Protein AF-A0A502GMM3-F1 (afdb_monomer)

Structure (mmCIF, N/CA/C/O backbone):
data_AF-A0A502GMM3-F1
#
_entry.id   AF-A0A502GMM3-F1
#
loop_
_atom_site.group_PDB
_atom_site.id
_atom_site.type_symbol
_atom_site.label_atom_id
_atom_site.label_alt_id
_atom_site.label_comp_id
_atom_site.label_asym_id
_atom_site.label_entity_id
_atom_site.label_seq_id
_atom_site.pdbx_PDB_ins_code
_atom_site.Cartn_x
_atom_site.Cartn_y
_atom_site.Cartn_z
_atom_site.occupancy
_atom_site.B_iso_or_equiv
_atom_site.auth_seq_id
_atom_site.auth_comp_id
_atom_site.auth_asym_id
_atom_site.auth_atom_id
_atom_site.pdbx_PDB_model_num
ATOM 1 N N . MET A 1 1 ? 32.195 5.504 6.502 1.00 34.34 1 MET A N 1
ATOM 2 C CA . MET A 1 1 ? 31.899 6.932 6.734 1.00 34.34 1 MET A CA 1
ATOM 3 C C . MET A 1 1 ? 30.570 7.189 6.045 1.00 34.34 1 MET A C 1
ATOM 5 O O . MET A 1 1 ? 30.555 7.302 4.831 1.00 34.34 1 MET A O 1
ATOM 9 N N . PHE A 1 2 ? 29.457 7.094 6.777 1.00 38.28 2 PHE A N 1
ATOM 10 C CA . PHE A 1 2 ? 28.126 7.326 6.211 1.00 38.28 2 PHE A CA 1
ATOM 11 C C . PHE A 1 2 ? 27.930 8.838 6.141 1.00 38.28 2 PHE A C 1
ATOM 13 O O . PHE A 1 2 ? 27.964 9.507 7.172 1.00 38.28 2 PHE A O 1
ATOM 20 N N . ALA A 1 3 ? 27.850 9.381 4.930 1.00 41.38 3 ALA A N 1
ATOM 21 C CA . ALA A 1 3 ? 27.465 10.766 4.739 1.00 41.38 3 ALA A CA 1
ATOM 22 C C . ALA A 1 3 ? 25.999 10.885 5.168 1.00 41.38 3 ALA A C 1
ATOM 24 O O . ALA A 1 3 ? 25.109 10.348 4.518 1.00 41.38 3 ALA A O 1
ATOM 25 N N . GLU A 1 4 ? 25.757 11.523 6.310 1.00 50.59 4 GLU A N 1
ATOM 26 C CA . GLU A 1 4 ? 24.411 11.894 6.734 1.00 50.59 4 GLU A CA 1
ATOM 27 C C . GLU A 1 4 ? 23.994 13.099 5.883 1.00 50.59 4 GLU A C 1
ATOM 29 O O . GLU A 1 4 ? 24.184 14.258 6.259 1.00 50.59 4 GLU A O 1
ATOM 34 N N . GLU A 1 5 ? 23.512 12.824 4.670 1.00 48.25 5 GLU A N 1
ATOM 35 C CA . GLU A 1 5 ? 22.858 13.818 3.826 1.00 48.25 5 GLU A CA 1
ATOM 36 C C . GLU A 1 5 ? 21.578 14.266 4.534 1.00 48.25 5 GLU A C 1
ATOM 38 O O . GLU A 1 5 ? 20.511 13.671 4.386 1.00 48.25 5 GLU A O 1
ATOM 43 N N . ARG A 1 6 ? 21.695 15.321 5.350 1.00 49.03 6 ARG A N 1
ATOM 44 C CA . ARG A 1 6 ? 20.561 16.002 5.984 1.00 49.03 6 ARG A CA 1
ATOM 45 C C . ARG A 1 6 ? 19.719 16.686 4.918 1.00 49.03 6 ARG A C 1
ATOM 47 O O . ARG A 1 6 ? 19.799 17.891 4.690 1.00 49.03 6 ARG A O 1
ATOM 54 N N . THR A 1 7 ? 18.901 15.891 4.256 1.00 53.09 7 THR A N 1
ATOM 55 C CA . THR A 1 7 ? 17.760 16.364 3.499 1.00 53.09 7 THR A CA 1
ATOM 56 C C . THR A 1 7 ? 16.738 16.860 4.522 1.00 53.09 7 THR A C 1
ATOM 58 O O . THR A 1 7 ? 16.340 16.123 5.416 1.00 53.09 7 THR A O 1
ATOM 61 N N . ASN A 1 8 ? 16.312 18.125 4.439 1.00 59.25 8 ASN A N 1
ATOM 62 C CA . ASN A 1 8 ? 15.246 18.699 5.286 1.00 59.25 8 ASN A CA 1
ATOM 63 C C . ASN A 1 8 ? 13.856 18.084 4.983 1.00 59.25 8 ASN A C 1
ATOM 65 O O . ASN A 1 8 ? 12.826 18.729 5.177 1.00 59.25 8 ASN A O 1
ATOM 69 N N . TYR A 1 9 ? 13.824 16.857 4.466 1.00 61.72 9 TYR A N 1
ATOM 70 C CA . TYR A 1 9 ? 12.635 16.138 4.057 1.00 61.72 9 TYR A CA 1
ATOM 71 C C . TYR A 1 9 ? 12.381 14.999 5.049 1.00 61.72 9 TYR A C 1
ATOM 73 O O . TYR A 1 9 ? 13.308 14.274 5.402 1.00 61.72 9 TYR A O 1
ATOM 81 N N . PRO A 1 10 ? 11.134 14.825 5.516 1.00 68.44 10 PRO A N 1
ATOM 82 C CA . PRO A 1 10 ? 10.809 13.809 6.515 1.00 68.44 10 PRO A CA 1
ATOM 83 C C . PRO A 1 10 ? 10.955 12.371 6.002 1.00 68.44 10 PRO A C 1
ATOM 85 O O . PRO A 1 10 ? 11.053 11.436 6.798 1.00 68.44 10 PRO A O 1
ATOM 88 N N . ILE A 1 11 ? 10.946 12.206 4.679 1.00 76.19 11 ILE A N 1
ATOM 89 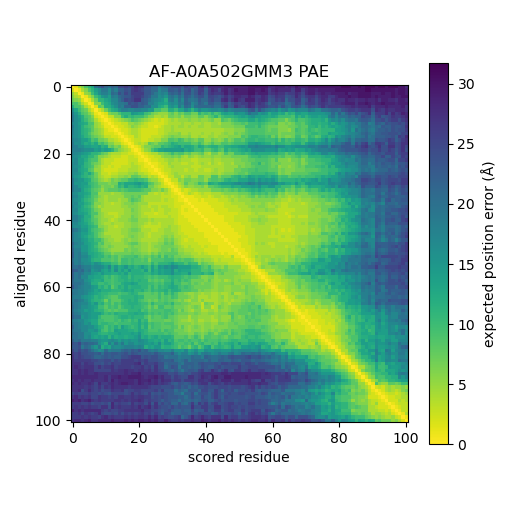C CA . ILE A 1 11 ? 11.085 10.944 3.966 1.00 76.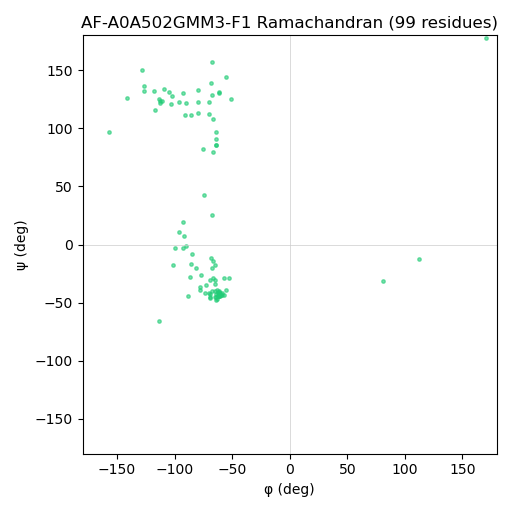19 11 ILE A CA 1
ATOM 90 C C . ILE A 1 11 ? 11.939 11.226 2.728 1.00 76.19 11 ILE A C 1
ATOM 92 O O . ILE A 1 11 ? 11.590 12.092 1.924 1.00 76.19 11 ILE A O 1
ATOM 96 N N . THR A 1 12 ? 13.016 10.470 2.566 1.00 79.88 12 THR A N 1
ATOM 97 C CA . THR A 1 12 ? 13.853 10.448 1.367 1.00 79.88 12 THR A CA 1
ATOM 98 C C . THR A 1 12 ? 13.801 9.045 0.784 1.00 79.88 12 THR A C 1
ATOM 100 O O . THR A 1 12 ? 13.942 8.057 1.502 1.00 79.88 12 THR A O 1
ATOM 103 N N . LEU A 1 13 ? 13.577 8.949 -0.523 1.00 76.75 13 LEU A N 1
ATOM 104 C CA . LEU A 1 13 ? 13.510 7.680 -1.231 1.00 76.75 13 LEU A CA 1
ATOM 105 C C . LEU A 1 13 ? 14.476 7.694 -2.409 1.00 76.75 13 LEU A C 1
ATOM 107 O O . LEU A 1 13 ? 14.446 8.625 -3.213 1.00 76.75 13 LEU A O 1
ATOM 111 N N . SER A 1 14 ? 15.261 6.628 -2.532 1.00 81.31 14 SER A N 1
ATOM 112 C CA . SER A 1 14 ? 16.186 6.422 -3.641 1.00 81.31 14 SER A CA 1
ATOM 113 C C . SER A 1 14 ? 15.945 5.063 -4.286 1.00 81.31 14 SER A C 1
ATOM 115 O O . SER A 1 14 ? 15.767 4.062 -3.591 1.00 81.31 14 SER A O 1
ATOM 117 N N . VAL A 1 15 ? 15.953 5.035 -5.617 1.00 83.56 15 VAL A N 1
ATOM 118 C CA . VAL A 1 15 ? 15.944 3.805 -6.414 1.00 83.56 15 VAL A CA 1
ATOM 119 C C . VAL A 1 15 ? 17.284 3.720 -7.121 1.00 83.56 15 VAL A C 1
ATOM 121 O O . VAL A 1 15 ? 17.648 4.638 -7.853 1.00 83.56 15 VAL A O 1
ATOM 124 N N . ASP A 1 16 ? 18.008 2.639 -6.874 1.00 85.50 16 ASP A N 1
ATOM 125 C CA . ASP A 1 16 ? 19.313 2.370 -7.466 1.00 85.50 16 ASP A CA 1
ATOM 126 C C . ASP A 1 16 ? 19.187 1.199 -8.445 1.00 85.50 16 ASP A C 1
ATOM 128 O O . ASP A 1 16 ? 18.698 0.131 -8.071 1.00 85.50 16 ASP A O 1
ATOM 132 N N . ASP A 1 17 ? 19.568 1.411 -9.705 1.00 84.75 17 ASP A N 1
ATOM 133 C CA . ASP A 1 17 ? 19.611 0.362 -10.726 1.00 84.75 17 ASP A CA 1
ATOM 134 C C . ASP A 1 17 ? 20.997 -0.286 -10.725 1.00 84.75 17 ASP A C 1
ATOM 136 O O . ASP A 1 17 ? 21.989 0.340 -11.099 1.00 84.75 17 ASP A O 1
ATOM 140 N N . GLN A 1 18 ? 21.063 -1.546 -10.299 1.00 82.81 18 GLN A N 1
ATOM 141 C CA . GLN A 1 18 ? 22.315 -2.307 -10.225 1.00 82.81 18 GLN A CA 1
ATOM 142 C C . GLN A 1 18 ? 22.534 -3.188 -11.465 1.00 82.81 18 GLN A C 1
ATOM 144 O O . GLN A 1 18 ? 23.417 -4.045 -11.472 1.00 82.81 18 GLN A O 1
ATOM 149 N N . GLY A 1 19 ? 21.730 -3.011 -12.519 1.00 79.25 19 GLY A N 1
ATOM 150 C CA . GLY A 1 19 ? 21.833 -3.740 -13.786 1.00 79.25 19 GLY A CA 1
ATOM 151 C C . GLY A 1 19 ? 21.190 -5.134 -13.783 1.00 79.25 19 GLY A C 1
ATOM 152 O O . GLY A 1 19 ? 20.653 -5.545 -14.808 1.00 79.25 19 GLY A O 1
ATOM 153 N N . GLU A 1 20 ? 21.180 -5.845 -12.650 1.00 81.44 20 GLU A N 1
ATOM 154 C CA . GLU A 1 20 ? 20.401 -7.090 -12.463 1.00 81.44 20 GLU A CA 1
ATOM 155 C C . GLU A 1 20 ? 19.083 -6.873 -11.698 1.00 81.44 20 GLU A C 1
ATOM 157 O O . GLU A 1 20 ? 18.290 -7.800 -11.526 1.00 81.44 20 GLU A O 1
ATOM 162 N N . GLY A 1 21 ? 18.821 -5.644 -11.251 1.00 80.00 21 GLY A N 1
ATOM 163 C CA . GLY A 1 21 ? 17.597 -5.287 -10.549 1.00 80.00 21 GLY A CA 1
ATOM 164 C C . GLY A 1 21 ? 17.638 -3.889 -9.944 1.00 80.00 21 GLY A C 1
ATOM 165 O O . GLY A 1 21 ? 18.651 -3.192 -9.992 1.00 80.00 21 GLY A O 1
ATOM 166 N N . PHE A 1 22 ? 16.518 -3.509 -9.331 1.00 81.44 22 PHE A N 1
ATOM 167 C CA . PHE A 1 22 ? 16.350 -2.227 -8.656 1.00 81.44 22 PHE A CA 1
ATOM 168 C C . PHE A 1 22 ? 16.392 -2.406 -7.141 1.00 81.44 22 PHE A C 1
ATOM 170 O O . PHE A 1 22 ? 15.666 -3.231 -6.583 1.00 81.44 22 PHE A O 1
ATOM 177 N N . THR A 1 23 ? 17.194 -1.591 -6.463 1.00 82.81 23 THR A N 1
ATOM 178 C CA . THR A 1 23 ? 17.207 -1.498 -5.003 1.00 82.81 23 THR A CA 1
ATOM 179 C C . THR A 1 23 ? 16.466 -0.244 -4.573 1.00 82.81 23 THR A C 1
ATOM 181 O O . THR A 1 23 ? 16.847 0.866 -4.934 1.00 82.81 23 THR A O 1
ATOM 184 N N . LEU A 1 24 ? 15.414 -0.411 -3.772 1.00 82.12 24 LEU A N 1
ATOM 185 C CA . LEU A 1 24 ? 14.695 0.703 -3.162 1.00 82.12 24 LEU A CA 1
ATOM 186 C C . LEU A 1 24 ? 15.223 0.946 -1.748 1.00 82.12 24 LEU A C 1
ATOM 188 O O . LEU A 1 24 ? 15.174 0.057 -0.898 1.00 82.12 24 LEU A O 1
ATOM 192 N N . THR A 1 25 ? 15.697 2.162 -1.491 1.00 81.81 25 THR A N 1
ATOM 193 C CA . THR A 1 25 ? 16.166 2.595 -0.172 1.00 81.81 25 THR A CA 1
ATOM 194 C C . THR A 1 25 ? 15.291 3.736 0.324 1.00 81.81 25 THR A C 1
ATOM 196 O O . THR A 1 25 ? 15.281 4.813 -0.270 1.00 81.81 25 THR A O 1
ATOM 199 N N . ALA A 1 26 ? 14.573 3.509 1.422 1.00 81.62 26 ALA A N 1
ATOM 200 C CA . ALA A 1 26 ? 13.812 4.536 2.123 1.00 81.62 26 ALA A CA 1
ATOM 201 C C . ALA A 1 26 ? 14.574 4.990 3.372 1.00 81.62 26 ALA A C 1
ATOM 203 O O . ALA A 1 26 ? 14.967 4.176 4.207 1.00 81.62 26 ALA A O 1
ATOM 204 N N . GLN A 1 27 ? 14.765 6.297 3.504 1.00 79.38 27 GLN A N 1
ATOM 205 C CA . GLN A 1 27 ? 15.293 6.947 4.695 1.00 79.38 27 GLN A CA 1
ATOM 206 C C . GLN A 1 27 ? 14.179 7.800 5.292 1.00 79.38 27 GLN A C 1
ATOM 208 O O . GLN A 1 27 ? 13.585 8.631 4.606 1.00 79.38 27 GLN A O 1
ATOM 213 N N . THR A 1 28 ? 13.867 7.588 6.563 1.00 79.38 28 THR A N 1
ATOM 214 C CA . THR A 1 28 ? 12.767 8.275 7.241 1.00 79.38 28 THR A CA 1
ATOM 215 C C . THR A 1 28 ? 13.245 8.910 8.539 1.00 79.38 28 THR A C 1
ATOM 217 O O . THR A 1 28 ? 14.174 8.422 9.187 1.00 79.38 28 THR A O 1
ATOM 220 N N . LEU A 1 29 ? 12.612 10.015 8.936 1.00 78.50 29 LEU A N 1
ATOM 221 C CA . LEU A 1 29 ? 12.794 10.564 10.279 1.00 78.50 29 LEU A CA 1
ATOM 222 C C . LEU A 1 29 ? 12.190 9.628 11.342 1.00 78.50 29 LEU A C 1
ATOM 224 O O . LEU A 1 29 ? 11.279 8.842 11.071 1.00 78.50 29 LEU A O 1
ATOM 228 N N . HIS A 1 30 ? 12.677 9.755 12.581 1.00 68.56 30 HIS A N 1
ATOM 229 C CA . HIS A 1 30 ? 12.159 9.021 13.737 1.00 68.56 30 HIS A CA 1
ATOM 230 C C . HIS A 1 30 ? 10.631 9.161 13.852 1.00 68.56 30 HIS A C 1
ATOM 232 O O . HIS A 1 30 ? 10.109 10.273 13.919 1.00 68.56 30 HIS A O 1
ATOM 238 N N . GLY A 1 31 ? 9.928 8.025 13.899 1.00 72.75 31 GLY A N 1
ATOM 239 C CA . GLY A 1 31 ? 8.464 7.950 13.998 1.00 72.75 31 GLY A CA 1
ATOM 240 C C . GLY A 1 31 ? 7.767 7.394 12.753 1.00 72.75 31 GLY A C 1
ATOM 241 O O . GLY A 1 31 ? 6.595 7.035 12.836 1.00 72.75 31 GLY A O 1
ATOM 242 N N . ILE A 1 32 ? 8.475 7.267 11.627 1.00 75.81 32 ILE A N 1
ATOM 243 C CA . ILE A 1 32 ? 7.969 6.615 10.414 1.00 75.81 32 ILE A CA 1
ATOM 244 C C . ILE A 1 32 ? 8.768 5.335 10.194 1.00 75.81 32 ILE A C 1
ATOM 246 O O . ILE A 1 32 ? 9.992 5.386 10.085 1.00 75.81 32 ILE A O 1
ATOM 250 N N . ASP A 1 33 ? 8.075 4.201 10.107 1.00 81.12 33 ASP A N 1
ATOM 251 C CA . ASP A 1 33 ? 8.693 2.909 9.819 1.00 81.12 33 ASP A CA 1
ATOM 252 C C . ASP A 1 33 ? 9.175 2.869 8.351 1.00 81.12 33 ASP A C 1
ATOM 254 O O . ASP A 1 33 ? 8.343 2.875 7.432 1.00 81.12 33 ASP A O 1
ATOM 258 N N . PRO A 1 34 ? 10.500 2.835 8.105 1.00 79.62 34 PRO A N 1
ATOM 259 C CA . PRO A 1 34 ? 11.039 2.811 6.751 1.00 79.62 34 PRO A CA 1
ATOM 260 C C . PRO A 1 34 ? 10.706 1.504 6.021 1.00 79.62 34 PRO A C 1
ATOM 262 O O . PRO A 1 34 ? 10.552 1.517 4.802 1.00 79.62 34 PRO A O 1
ATOM 265 N N . VAL A 1 35 ? 10.545 0.384 6.735 1.00 82.00 35 VAL A N 1
ATOM 266 C CA . VAL A 1 35 ? 10.234 -0.924 6.139 1.00 82.00 35 VAL A CA 1
ATOM 267 C C . VAL A 1 35 ? 8.815 -0.926 5.586 1.00 82.00 35 VAL A C 1
ATOM 269 O O . VAL A 1 35 ? 8.604 -1.324 4.438 1.00 82.00 35 VAL A O 1
ATOM 272 N N . ARG A 1 36 ? 7.849 -0.413 6.360 1.00 82.06 36 ARG A N 1
ATOM 273 C CA . ARG A 1 36 ? 6.468 -0.230 5.877 1.00 82.06 36 ARG A CA 1
ATOM 274 C C . ARG A 1 36 ? 6.422 0.648 4.632 1.00 82.06 36 ARG A C 1
ATOM 276 O O . ARG A 1 36 ? 5.733 0.316 3.671 1.00 82.06 36 ARG A O 1
ATOM 283 N N . LEU A 1 37 ? 7.188 1.737 4.625 1.00 83.06 37 LEU A N 1
ATOM 284 C CA . LEU A 1 37 ? 7.227 2.654 3.490 1.00 83.06 37 LEU A CA 1
ATOM 285 C C . LEU A 1 37 ? 7.797 1.979 2.231 1.00 83.06 37 LEU A C 1
ATOM 287 O O . LEU A 1 37 ? 7.210 2.097 1.155 1.00 83.06 37 LEU A O 1
ATOM 291 N N . THR A 1 38 ? 8.871 1.196 2.369 1.00 83.94 38 THR A N 1
ATOM 292 C CA . THR A 1 38 ? 9.410 0.380 1.270 1.00 83.94 38 THR A CA 1
ATOM 293 C C . THR A 1 38 ? 8.390 -0.644 0.770 1.00 83.94 38 THR A C 1
ATOM 295 O O . THR A 1 38 ? 8.226 -0.797 -0.439 1.00 83.94 38 THR A O 1
ATOM 298 N N . HIS A 1 39 ? 7.650 -1.309 1.662 1.00 85.62 39 HIS A N 1
ATOM 299 C CA . HIS A 1 39 ? 6.610 -2.268 1.270 1.00 85.62 39 HIS A CA 1
ATOM 300 C C . HIS A 1 39 ? 5.480 -1.617 0.461 1.00 85.62 39 HIS A C 1
ATOM 302 O O . HIS A 1 39 ? 5.024 -2.192 -0.533 1.00 85.62 39 HIS A O 1
ATOM 308 N N . TYR A 1 40 ? 5.051 -0.413 0.843 1.00 84.69 40 TYR A N 1
ATOM 309 C CA . TYR A 1 40 ? 4.038 0.337 0.094 1.00 84.69 40 TYR A CA 1
ATOM 310 C C . TYR A 1 40 ? 4.511 0.661 -1.316 1.00 84.69 40 TYR A C 1
ATOM 312 O O . TYR A 1 40 ? 3.774 0.501 -2.285 1.00 84.69 40 TYR A O 1
ATOM 320 N N . LEU A 1 41 ? 5.770 1.066 -1.445 1.00 82.56 41 LEU A N 1
ATOM 321 C CA . LEU A 1 41 ? 6.353 1.424 -2.731 1.00 82.56 41 LEU A CA 1
ATOM 322 C C . LEU A 1 41 ? 6.547 0.221 -3.639 1.00 82.56 41 LEU A C 1
ATOM 324 O O . LEU A 1 41 ? 6.219 0.303 -4.817 1.00 82.56 41 LEU A O 1
ATOM 328 N N . VAL A 1 42 ? 7.025 -0.899 -3.099 1.00 85.56 42 VAL A N 1
ATOM 329 C CA . VAL A 1 42 ? 7.124 -2.158 -3.847 1.00 85.56 42 VAL A CA 1
ATOM 330 C C . VAL A 1 42 ? 5.741 -2.580 -4.348 1.00 85.56 42 VAL A C 1
ATOM 332 O O . VAL A 1 42 ? 5.593 -2.939 -5.513 1.00 85.56 42 VAL A O 1
ATOM 335 N N . THR A 1 43 ? 4.712 -2.472 -3.505 1.00 86.25 43 THR A N 1
ATOM 336 C CA . THR A 1 43 ? 3.330 -2.800 -3.887 1.00 86.25 43 THR A CA 1
ATOM 337 C C . THR A 1 43 ? 2.809 -1.864 -4.978 1.00 86.25 43 THR A C 1
ATOM 339 O O . THR A 1 43 ? 2.302 -2.330 -5.997 1.00 86.25 43 THR A O 1
ATOM 342 N N . ALA A 1 44 ? 2.998 -0.552 -4.813 1.00 84.62 44 ALA A N 1
ATOM 343 C CA . ALA A 1 44 ? 2.592 0.446 -5.795 1.00 84.62 44 ALA A CA 1
ATOM 344 C C . ALA A 1 44 ? 3.320 0.262 -7.134 1.00 84.62 44 ALA A C 1
ATOM 346 O O . ALA A 1 44 ? 2.688 0.329 -8.184 1.00 84.62 44 ALA A O 1
ATOM 347 N N . LEU A 1 45 ? 4.628 -0.009 -7.114 1.00 84.69 45 LEU A N 1
ATOM 348 C CA . LEU A 1 45 ? 5.425 -0.239 -8.317 1.00 84.69 45 LEU A CA 1
ATOM 349 C C . LEU A 1 45 ? 4.961 -1.498 -9.052 1.00 84.69 45 LEU A C 1
ATOM 351 O O . LEU A 1 45 ? 4.758 -1.445 -10.262 1.00 84.69 45 LEU A O 1
ATOM 355 N N . HIS A 1 46 ? 4.721 -2.600 -8.337 1.00 84.88 46 HIS A N 1
ATOM 356 C CA . HIS A 1 46 ? 4.146 -3.803 -8.939 1.00 84.88 46 HIS A CA 1
ATOM 357 C C . HIS A 1 46 ? 2.764 -3.537 -9.537 1.00 84.88 46 HIS A C 1
ATOM 359 O O . HIS A 1 46 ? 2.509 -3.939 -10.667 1.00 84.88 46 HIS A O 1
ATOM 365 N N . GLY A 1 47 ? 1.893 -2.820 -8.824 1.00 84.06 47 GLY A N 1
ATOM 366 C CA . GLY A 1 47 ? 0.567 -2.472 -9.328 1.00 84.06 47 GLY A CA 1
ATOM 367 C C . GLY A 1 47 ? 0.609 -1.540 -10.544 1.00 84.06 47 GLY A C 1
ATOM 368 O O . GLY A 1 47 ? -0.228 -1.657 -11.436 1.00 84.06 47 GLY A O 1
ATOM 369 N N . LEU A 1 48 ? 1.592 -0.637 -10.613 1.00 83.38 48 LEU A N 1
ATOM 370 C CA . LEU A 1 48 ? 1.822 0.216 -11.779 1.00 83.38 48 LEU A CA 1
ATOM 371 C C . LEU A 1 48 ? 2.320 -0.598 -12.972 1.00 83.38 48 LEU A C 1
ATOM 373 O O . LEU A 1 48 ? 1.819 -0.410 -14.077 1.00 83.38 48 LEU A O 1
ATOM 377 N N . LEU A 1 49 ? 3.273 -1.507 -12.760 1.00 84.56 49 LEU A N 1
ATOM 378 C CA . LEU A 1 49 ? 3.767 -2.401 -13.809 1.00 84.56 49 LEU A CA 1
ATOM 379 C C . LEU A 1 49 ? 2.642 -3.298 -14.340 1.00 84.56 49 LEU A C 1
ATOM 381 O O . LEU A 1 49 ? 2.476 -3.406 -15.552 1.00 84.56 49 LEU A O 1
ATOM 385 N N . ASP A 1 50 ? 1.830 -3.869 -13.450 1.00 84.12 50 ASP A N 1
ATOM 386 C CA . ASP A 1 50 ? 0.663 -4.675 -13.816 1.00 84.12 50 ASP A CA 1
ATOM 387 C C . ASP A 1 50 ? -0.369 -3.863 -14.608 1.00 84.12 50 ASP A C 1
ATOM 389 O O . ASP A 1 50 ? -0.845 -4.314 -15.650 1.00 84.12 50 ASP A O 1
ATOM 393 N N . ALA A 1 51 ? -0.661 -2.633 -14.172 1.00 83.31 51 ALA A N 1
ATOM 394 C CA . ALA A 1 51 ? -1.558 -1.739 -14.893 1.00 83.31 51 ALA A CA 1
ATOM 395 C C . ALA A 1 51 ? -1.009 -1.392 -16.283 1.00 83.31 51 ALA A C 1
ATOM 397 O O . ALA A 1 51 ? -1.748 -1.473 -17.252 1.00 83.31 51 ALA A O 1
ATOM 398 N N . VAL A 1 52 ? 0.281 -1.078 -16.420 1.00 83.75 52 VAL A N 1
ATOM 399 C CA . VAL A 1 52 ? 0.891 -0.776 -17.727 1.00 83.75 52 VAL A CA 1
ATOM 400 C C . VAL A 1 52 ? 0.837 -1.978 -18.676 1.00 83.75 52 VAL A C 1
ATOM 402 O O . VAL A 1 52 ? 0.595 -1.791 -19.869 1.00 83.75 52 VAL A O 1
ATOM 405 N N . VAL A 1 53 ? 1.052 -3.195 -18.167 1.00 85.19 53 VAL A N 1
ATOM 406 C CA . VAL A 1 53 ? 1.020 -4.430 -18.968 1.00 85.19 53 VAL A CA 1
ATOM 407 C C . VAL A 1 53 ? -0.408 -4.824 -19.350 1.00 85.19 53 VAL A C 1
ATOM 409 O O . VAL A 1 53 ? -0.642 -5.237 -20.485 1.00 85.19 53 VAL A O 1
ATOM 412 N N . SER A 1 54 ? -1.357 -4.702 -18.422 1.00 83.88 54 SER A N 1
ATOM 413 C CA . SER A 1 54 ? -2.730 -5.180 -18.604 1.00 83.88 54 SER A CA 1
ATOM 414 C C . SER A 1 54 ? -3.649 -4.144 -19.254 1.00 83.88 54 SER A C 1
ATOM 416 O O . SER A 1 54 ? -4.427 -4.487 -20.143 1.00 83.88 54 SER A O 1
ATOM 418 N N . ASP A 1 55 ? -3.585 -2.884 -18.817 1.00 80.81 55 ASP A N 1
ATOM 419 C CA . ASP A 1 55 ? -4.393 -1.781 -19.343 1.00 80.81 55 ASP A CA 1
ATOM 420 C C . ASP A 1 55 ? -3.732 -0.408 -19.079 1.00 80.81 55 ASP A C 1
ATOM 422 O O . ASP A 1 55 ? -3.924 0.194 -18.016 1.00 80.81 55 ASP A O 1
ATOM 426 N N . PRO A 1 56 ? -3.004 0.154 -20.057 1.00 76.75 56 PRO A N 1
ATOM 427 C CA . PRO A 1 56 ? -2.322 1.433 -19.892 1.00 76.75 56 PRO A CA 1
ATOM 428 C C . PRO A 1 56 ? -3.276 2.635 -19.768 1.00 76.75 56 PRO A C 1
ATOM 430 O O . PRO A 1 56 ? -2.818 3.728 -19.437 1.00 76.75 56 PRO A O 1
ATOM 433 N N . GLN A 1 57 ? -4.578 2.480 -20.043 1.00 78.81 57 GLN A N 1
ATOM 434 C CA . GLN A 1 57 ? -5.583 3.532 -19.824 1.00 78.81 57 GLN A CA 1
ATOM 435 C C . GLN A 1 57 ? -6.211 3.465 -18.424 1.00 78.81 57 GLN A C 1
ATOM 437 O O . GLN A 1 57 ? -7.038 4.315 -18.073 1.00 78.81 57 GLN A O 1
ATOM 442 N N . ARG A 1 58 ? -5.817 2.484 -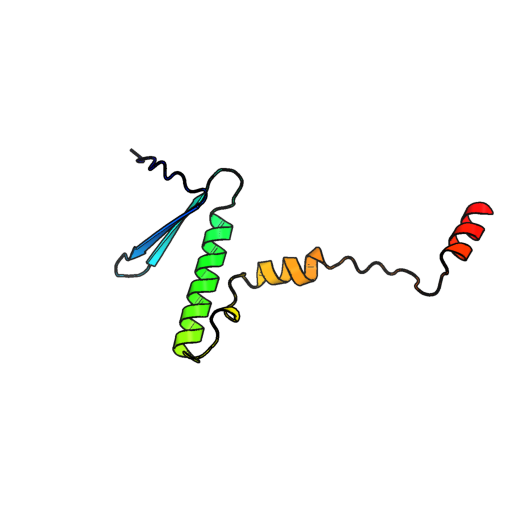17.602 1.00 78.38 58 ARG A N 1
ATOM 443 C CA . ARG A 1 58 ? -6.330 2.325 -16.246 1.00 78.38 58 ARG A CA 1
ATOM 444 C C . ARG A 1 58 ? -5.995 3.557 -15.392 1.00 78.38 58 ARG A C 1
ATOM 446 O O . ARG A 1 58 ? -4.838 3.979 -15.335 1.00 78.38 58 ARG A O 1
ATOM 453 N N . PRO A 1 59 ? -6.971 4.133 -14.664 1.00 79.50 59 PRO A N 1
ATOM 454 C CA . PRO A 1 59 ? -6.711 5.275 -13.801 1.00 79.50 59 PRO A CA 1
ATOM 455 C C . PRO A 1 59 ? -5.708 4.920 -12.703 1.00 79.50 59 PRO A C 1
ATOM 457 O O . PRO A 1 59 ? -5.908 3.953 -11.963 1.00 79.50 59 PRO A O 1
ATOM 460 N N . ILE A 1 60 ? -4.682 5.758 -12.533 1.00 76.00 60 ILE A N 1
ATOM 461 C CA . ILE A 1 60 ? -3.615 5.551 -11.540 1.00 76.00 60 ILE A CA 1
ATOM 462 C C . ILE A 1 60 ? -4.147 5.429 -10.104 1.00 76.00 60 ILE A C 1
ATOM 464 O O . ILE A 1 60 ? -3.590 4.710 -9.285 1.00 76.00 60 ILE A O 1
ATOM 468 N N . LEU A 1 61 ? -5.287 6.065 -9.819 1.00 77.06 61 LEU A N 1
ATOM 469 C CA . LEU A 1 61 ? -5.968 6.015 -8.522 1.00 77.06 61 LEU A CA 1
ATOM 470 C C . LEU A 1 61 ? -6.531 4.627 -8.175 1.00 77.06 61 LEU A C 1
ATOM 472 O O . LEU A 1 61 ? -6.904 4.391 -7.030 1.00 77.06 61 LEU A O 1
ATOM 476 N N . THR A 1 62 ? -6.621 3.715 -9.146 1.00 77.00 62 THR A N 1
ATOM 477 C CA . THR A 1 62 ? -7.109 2.342 -8.928 1.00 77.00 62 THR A CA 1
ATOM 478 C C . THR A 1 62 ? -5.990 1.345 -8.635 1.00 77.00 62 THR A C 1
ATOM 480 O O . THR A 1 62 ? -6.275 0.167 -8.408 1.00 77.00 62 THR A O 1
ATOM 483 N N . VAL A 1 63 ? -4.732 1.795 -8.664 1.00 78.81 63 VAL A N 1
ATOM 484 C CA . VAL A 1 63 ? -3.569 0.961 -8.372 1.00 78.81 63 VAL A CA 1
ATOM 485 C C . VAL A 1 63 ? -3.428 0.824 -6.853 1.00 78.81 63 VAL A C 1
ATOM 487 O O . VAL A 1 63 ? -3.346 1.838 -6.154 1.00 78.81 63 VAL A O 1
ATOM 490 N N . PRO A 1 64 ? -3.424 -0.405 -6.307 1.00 76.56 64 PRO A N 1
ATOM 491 C CA . PRO A 1 64 ? -3.248 -0.606 -4.878 1.00 76.56 64 PRO A CA 1
ATOM 492 C C . PRO A 1 64 ? -1.827 -0.217 -4.461 1.00 76.56 64 PRO A C 1
ATOM 494 O O . PRO A 1 64 ? -0.846 -0.683 -5.030 1.00 76.56 64 PRO A O 1
ATOM 497 N N . ILE A 1 65 ? -1.728 0.631 -3.438 1.00 80.31 65 ILE A N 1
ATOM 498 C CA . ILE A 1 65 ? -0.454 1.004 -2.800 1.00 80.31 65 ILE A CA 1
ATOM 499 C C . ILE A 1 65 ? -0.223 0.258 -1.480 1.00 80.31 65 ILE A C 1
ATOM 501 O O . ILE A 1 65 ? 0.887 0.226 -0.965 1.00 80.31 65 ILE A O 1
ATOM 505 N N . LEU A 1 66 ? -1.290 -0.307 -0.911 1.00 79.19 66 LEU A N 1
ATOM 506 C CA . LEU A 1 66 ? -1.264 -1.027 0.356 1.00 79.19 66 LEU A CA 1
ATOM 507 C C . LEU A 1 66 ? -1.047 -2.521 0.087 1.00 79.19 66 LEU A C 1
ATOM 509 O O . LEU A 1 66 ? -1.805 -3.081 -0.708 1.00 79.19 66 LEU A O 1
ATOM 513 N N . PRO A 1 67 ? -0.089 -3.171 0.770 1.00 78.62 67 PRO A N 1
ATOM 514 C CA . PRO A 1 67 ? 0.055 -4.618 0.766 1.00 78.62 67 PRO A CA 1
ATOM 515 C C . PRO A 1 67 ? -1.248 -5.283 1.207 1.00 78.62 67 PRO A C 1
ATOM 517 O O . PRO A 1 67 ? -1.911 -4.793 2.126 1.00 78.62 67 PRO A O 1
ATOM 520 N N . ASP A 1 68 ? -1.590 -6.428 0.619 1.00 76.25 68 ASP A N 1
ATOM 521 C CA . ASP A 1 68 ? -2.833 -7.145 0.934 1.00 76.25 68 ASP A CA 1
ATOM 522 C C . ASP A 1 68 ? -2.987 -7.454 2.428 1.00 76.25 68 ASP A C 1
ATOM 524 O O . ASP A 1 68 ? -4.069 -7.286 2.987 1.00 76.25 68 ASP A O 1
ATOM 528 N N . ALA A 1 69 ? -1.892 -7.824 3.099 1.00 75.19 69 ALA A N 1
ATOM 529 C CA . ALA A 1 69 ? -1.887 -8.092 4.536 1.00 75.19 69 ALA A CA 1
ATOM 530 C C . ALA A 1 69 ? -2.282 -6.856 5.363 1.00 75.19 69 ALA A C 1
ATOM 532 O O . ALA A 1 69 ? -3.048 -6.954 6.318 1.00 75.19 69 ALA A O 1
ATOM 533 N N . GLU A 1 70 ? -1.796 -5.677 4.978 1.00 77.88 70 GLU A N 1
ATOM 534 C CA . GLU A 1 70 ? -2.088 -4.432 5.686 1.00 77.88 70 GLU A CA 1
ATOM 535 C C . GLU A 1 70 ? -3.486 -3.909 5.348 1.00 77.88 70 GLU A C 1
ATOM 537 O O . GLU A 1 70 ? -4.215 -3.445 6.225 1.00 77.88 70 GLU A O 1
ATOM 542 N N . ARG A 1 71 ? -3.921 -4.080 4.095 1.00 80.50 71 ARG A N 1
ATOM 543 C CA . ARG A 1 71 ? -5.310 -3.840 3.694 1.00 80.50 71 ARG A CA 1
ATOM 544 C C . ARG A 1 71 ? -6.277 -4.717 4.495 1.00 80.50 71 ARG A C 1
ATOM 546 O O . ARG A 1 71 ? -7.314 -4.213 4.923 1.00 80.50 71 ARG A O 1
ATOM 553 N N . GLN A 1 72 ? -5.950 -5.990 4.715 1.00 80.06 72 GLN A N 1
ATOM 554 C CA . GLN A 1 72 ? -6.755 -6.884 5.548 1.00 80.06 72 GLN A CA 1
ATOM 555 C C . GLN A 1 72 ? -6.805 -6.391 6.995 1.00 80.06 72 GLN A C 1
ATOM 557 O O . GLN A 1 72 ? -7.898 -6.271 7.542 1.00 80.06 72 GLN A O 1
ATOM 562 N N . GLN A 1 73 ? -5.665 -6.014 7.578 1.00 80.31 73 GLN A N 1
ATOM 563 C CA . GLN A 1 73 ? -5.655 -5.487 8.943 1.00 80.31 73 GLN A CA 1
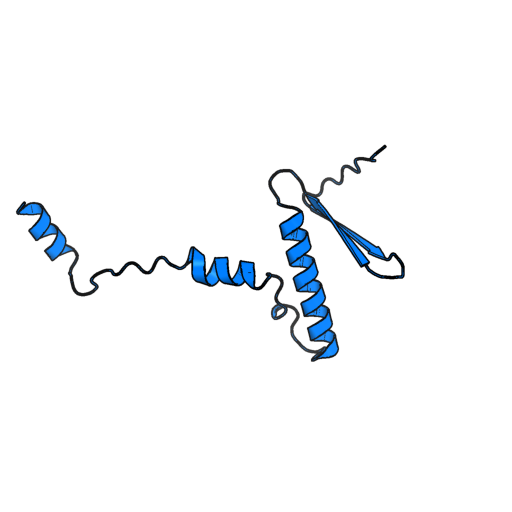ATOM 564 C C . GLN A 1 73 ? -6.506 -4.225 9.099 1.00 80.31 73 GLN A C 1
ATOM 566 O O . GLN A 1 73 ? -7.270 -4.106 10.054 1.00 80.31 73 GLN A O 1
ATOM 571 N N . LEU A 1 74 ? -6.418 -3.292 8.150 1.00 80.12 74 LEU A N 1
ATOM 572 C CA . LEU A 1 74 ? -7.185 -2.049 8.205 1.00 80.12 74 LEU A CA 1
ATOM 573 C C . LEU A 1 74 ? -8.682 -2.270 7.972 1.00 80.12 74 LEU A C 1
ATOM 575 O O . LEU A 1 74 ? -9.502 -1.649 8.643 1.00 80.12 74 LEU A O 1
ATOM 579 N N . LEU A 1 75 ? -9.058 -3.123 7.017 1.00 80.31 75 LEU A N 1
ATOM 580 C CA . LEU A 1 75 ? -10.462 -3.306 6.633 1.00 80.31 75 LEU A CA 1
ATOM 581 C C . LEU A 1 75 ? -11.198 -4.340 7.480 1.00 80.31 75 LEU A C 1
ATOM 583 O O . LEU A 1 75 ? -12.412 -4.234 7.617 1.00 80.31 75 LEU A O 1
ATOM 587 N N . VAL A 1 76 ? -10.489 -5.328 8.020 1.00 77.81 76 VAL A N 1
ATOM 588 C CA . VAL A 1 76 ? -11.079 -6.460 8.736 1.00 77.81 76 VAL A CA 1
ATOM 589 C C . VAL A 1 76 ? -10.678 -6.408 10.200 1.00 77.81 76 VAL A C 1
ATOM 591 O O . VAL A 1 76 ? -11.539 -6.165 11.037 1.00 77.81 76 VAL A O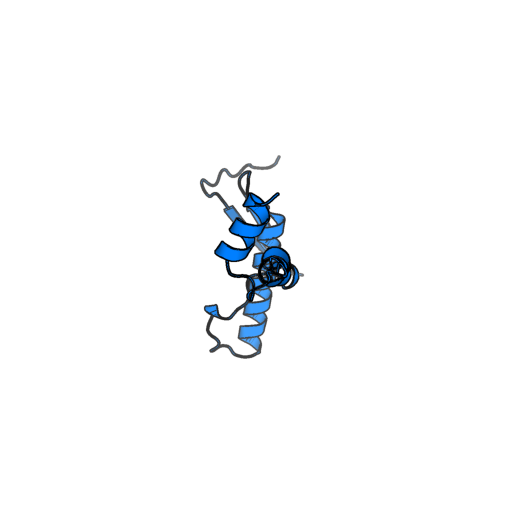 1
ATOM 594 N N . ASP A 1 77 ? -9.391 -6.565 10.518 1.00 76.31 77 ASP A N 1
ATOM 595 C CA . ASP A 1 77 ? -8.953 -6.756 11.908 1.00 76.31 77 ASP A CA 1
ATOM 596 C C . ASP A 1 77 ? -9.230 -5.532 12.800 1.00 76.31 77 ASP A C 1
ATOM 598 O O . ASP A 1 77 ? -9.692 -5.680 13.929 1.00 76.31 77 ASP A O 1
ATOM 602 N N . PHE A 1 78 ? -9.022 -4.310 12.301 1.00 73.62 78 PHE A N 1
ATOM 603 C CA . PHE A 1 78 ? -9.352 -3.085 13.044 1.00 73.62 78 PHE A CA 1
ATOM 604 C C . PHE A 1 78 ? -10.844 -2.752 13.058 1.00 73.62 78 PHE A C 1
ATOM 606 O O . PHE A 1 78 ? -11.313 -2.112 13.996 1.00 73.62 78 PHE A O 1
ATOM 613 N N . ASN A 1 79 ? -11.597 -3.194 12.051 1.00 71.44 79 ASN A N 1
ATOM 614 C CA . ASN A 1 79 ? -13.049 -3.011 11.997 1.00 71.44 79 ASN A CA 1
ATOM 615 C C . ASN A 1 79 ? -13.817 -4.192 12.614 1.00 71.44 79 ASN A C 1
ATOM 617 O O . ASN A 1 79 ? -15.046 -4.219 12.565 1.00 71.44 79 ASN A O 1
ATOM 621 N N . ALA A 1 80 ? -13.122 -5.143 13.247 1.00 72.62 80 ALA A N 1
ATOM 622 C CA . ALA A 1 80 ? -13.705 -6.263 13.982 1.00 72.62 80 ALA A CA 1
ATOM 623 C C . ALA A 1 80 ? -14.292 -5.825 15.341 1.00 72.62 80 ALA A C 1
ATOM 625 O O . ALA A 1 80 ? -14.128 -6.489 16.359 1.00 72.62 80 ALA A O 1
ATOM 626 N N . THR A 1 81 ? -14.995 -4.692 15.365 1.00 66.44 81 THR A N 1
ATOM 627 C CA . THR A 1 81 ? -15.756 -4.182 16.513 1.00 66.44 81 THR A CA 1
ATOM 628 C C . THR A 1 81 ? -17.213 -4.638 16.475 1.00 66.44 81 THR A C 1
ATOM 630 O O . THR A 1 81 ? -18.059 -4.045 17.145 1.00 66.44 81 THR A O 1
ATOM 633 N N . GLN A 1 82 ? -17.521 -5.695 15.711 1.00 62.34 82 GLN A N 1
ATOM 634 C CA . GLN A 1 82 ? -18.804 -6.388 15.801 1.00 62.34 82 GLN A CA 1
ATOM 635 C C . GLN A 1 82 ? -18.926 -7.023 17.187 1.00 62.34 82 GLN A C 1
ATOM 637 O O . GLN A 1 82 ? -18.564 -8.174 17.415 1.00 62.34 82 GLN A O 1
ATOM 642 N N . ALA A 1 83 ? -19.404 -6.224 18.130 1.00 63.19 83 ALA A N 1
ATOM 643 C CA . ALA A 1 83 ? -19.978 -6.708 19.360 1.00 63.19 83 ALA A CA 1
ATOM 644 C C . ALA A 1 83 ? -21.411 -7.137 19.049 1.00 63.19 83 ALA A C 1
ATOM 646 O O . ALA A 1 83 ? -22.153 -6.398 18.397 1.00 63.19 83 ALA A O 1
ATOM 647 N N . ASP A 1 84 ? -21.783 -8.320 19.530 1.00 59.66 84 ASP A N 1
ATOM 648 C CA . ASP A 1 84 ? -23.166 -8.777 19.583 1.00 59.66 84 ASP A CA 1
ATOM 6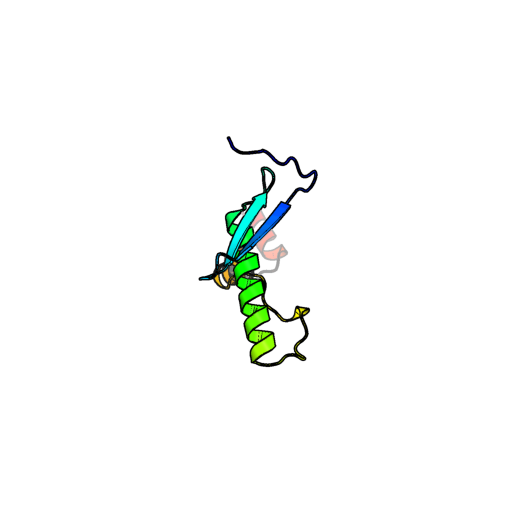49 C C . ASP A 1 84 ? -23.921 -7.834 20.529 1.00 59.66 84 ASP A C 1
ATOM 651 O O . ASP A 1 84 ? -23.956 -8.008 21.748 1.00 59.66 84 ASP A O 1
ATOM 655 N N . PHE A 1 85 ? -24.401 -6.723 19.976 1.00 58.56 85 PHE A N 1
ATOM 656 C CA . PHE A 1 85 ? -25.232 -5.782 20.697 1.00 58.56 85 PHE A CA 1
ATOM 657 C C . PHE A 1 85 ? -26.675 -6.227 20.480 1.00 58.56 85 PHE A C 1
ATOM 659 O O . PHE A 1 85 ? -27.101 -6.299 19.323 1.00 58.56 85 PHE A O 1
ATOM 666 N N . PRO A 1 86 ? -27.439 -6.521 21.545 1.00 62.88 86 PRO A N 1
ATOM 667 C CA . PRO A 1 86 ? -28.853 -6.819 21.403 1.00 62.88 86 PRO A CA 1
ATOM 668 C C . PRO A 1 86 ? -29.555 -5.562 20.876 1.00 62.88 86 PRO A C 1
ATOM 670 O O . PRO A 1 86 ? -29.877 -4.652 21.632 1.00 62.88 86 PRO A O 1
ATOM 673 N N . GLN A 1 87 ? -29.759 -5.494 19.558 1.00 59.94 87 GLN A N 1
ATOM 674 C CA . GLN A 1 87 ? -30.462 -4.389 18.891 1.00 59.94 87 GLN A CA 1
ATOM 675 C C . GLN A 1 87 ? -31.938 -4.310 19.305 1.00 59.94 87 GLN A C 1
ATOM 677 O O . GLN A 1 87 ? -32.577 -3.282 19.105 1.00 59.94 87 GLN A O 1
ATOM 682 N N . GLU A 1 88 ? -32.466 -5.391 19.882 1.00 60.84 88 GLU A N 1
ATOM 683 C CA . GLU A 1 88 ? -33.841 -5.495 20.366 1.00 60.84 88 GLU A CA 1
ATOM 684 C C . GLU A 1 88 ? -34.020 -4.972 21.798 1.00 60.84 88 GLU A C 1
ATOM 686 O O . GLU A 1 88 ? -35.148 -4.692 22.185 1.00 60.84 88 GLU A O 1
ATOM 691 N N . ALA A 1 89 ? -32.940 -4.802 22.571 1.00 60.53 89 ALA A N 1
ATOM 692 C CA . ALA A 1 89 ? -33.025 -4.234 23.912 1.00 60.53 89 ALA A CA 1
ATOM 693 C C . ALA A 1 89 ? -32.976 -2.709 23.813 1.00 60.53 89 ALA A C 1
ATOM 695 O O . ALA A 1 89 ? -31.948 -2.115 23.460 1.00 60.53 89 ALA A O 1
ATOM 696 N N . LEU A 1 90 ? -34.090 -2.052 24.121 1.00 71.25 90 LEU A N 1
ATOM 697 C CA . LEU A 1 90 ? -34.117 -0.599 24.147 1.00 71.25 90 LEU A CA 1
ATOM 698 C C . LEU A 1 90 ? -33.264 -0.127 25.333 1.00 71.25 90 LEU A C 1
ATOM 700 O O . LEU A 1 90 ? -33.313 -0.692 26.422 1.00 71.25 90 LEU A O 1
ATOM 704 N N . ILE A 1 91 ? -32.482 0.939 25.137 1.00 70.62 91 ILE A N 1
ATOM 705 C CA . ILE A 1 91 ? -31.543 1.459 26.154 1.00 70.62 91 ILE A CA 1
ATOM 706 C C . ILE A 1 91 ? -32.242 1.713 27.504 1.00 70.62 91 ILE A C 1
ATOM 708 O O . ILE A 1 91 ? -31.610 1.598 28.550 1.00 70.62 91 ILE A O 1
ATOM 712 N N . HIS A 1 92 ? -33.543 2.024 27.492 1.00 66.06 92 HIS A N 1
ATOM 713 C CA . HIS A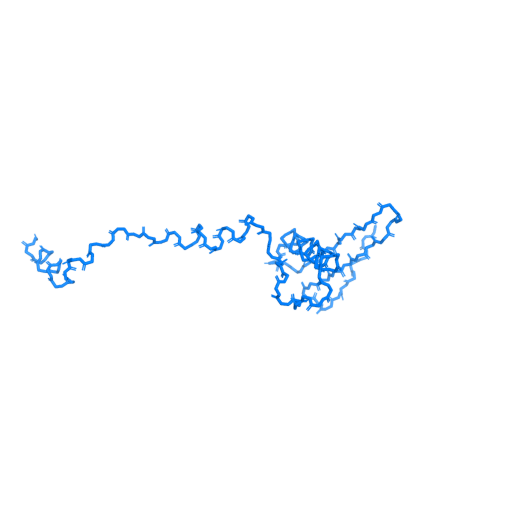 1 92 ? -34.326 2.233 28.707 1.00 66.06 92 HIS A CA 1
ATOM 714 C C . HIS A 1 92 ? -34.623 0.939 29.481 1.00 66.06 92 HIS A C 1
ATOM 716 O O . HIS A 1 92 ? -34.574 0.973 30.704 1.00 66.06 92 HIS A O 1
ATOM 722 N N . GLU A 1 93 ? -34.838 -0.197 28.812 1.00 68.25 93 GLU A N 1
ATOM 723 C CA . GLU A 1 93 ? -35.096 -1.488 29.472 1.00 68.25 93 GLU A CA 1
ATOM 724 C C . GLU A 1 93 ? -33.847 -1.981 30.217 1.00 68.25 93 GLU A C 1
ATOM 726 O O . GLU A 1 93 ? -33.929 -2.430 31.357 1.00 68.25 93 GLU A O 1
ATOM 731 N N . LEU A 1 94 ? -32.662 -1.798 29.621 1.00 72.06 94 LEU A N 1
ATOM 732 C CA . LEU A 1 94 ? -31.380 -2.102 30.272 1.00 72.06 94 LEU A CA 1
ATOM 733 C C . LEU A 1 94 ? -31.107 -1.197 31.485 1.00 72.06 94 LEU A C 1
ATOM 735 O O . LEU A 1 94 ? -30.431 -1.607 32.428 1.00 72.06 94 LEU A O 1
ATOM 739 N N . PHE A 1 95 ? -31.616 0.037 31.461 1.00 70.25 95 PHE A N 1
ATOM 740 C CA . PHE A 1 95 ? -31.445 0.995 32.552 1.00 70.25 95 PHE A CA 1
ATOM 741 C C . PHE A 1 95 ? -32.392 0.707 33.722 1.00 70.25 95 PHE A C 1
ATOM 743 O O . PHE A 1 95 ? -31.984 0.824 34.877 1.00 70.25 95 PHE A O 1
ATOM 750 N N . GLU A 1 96 ? -33.633 0.310 33.433 1.00 72.38 96 GLU A N 1
ATOM 751 C CA . GLU A 1 96 ? -34.610 -0.099 34.447 1.00 72.38 96 GLU A CA 1
ATOM 752 C C . GLU A 1 96 ? -34.164 -1.376 35.171 1.00 72.38 96 GLU A C 1
ATOM 754 O O . GLU A 1 96 ? -34.146 -1.389 36.403 1.00 72.38 96 GLU A O 1
ATOM 759 N N . ASP A 1 97 ? -33.693 -2.397 34.445 1.00 73.69 97 ASP A N 1
ATOM 760 C CA . ASP A 1 97 ? -33.189 -3.648 35.041 1.00 73.69 97 ASP A CA 1
ATOM 761 C C . ASP A 1 97 ? -31.964 -3.395 35.950 1.00 73.69 97 ASP A C 1
ATOM 763 O O . ASP A 1 97 ? -31.873 -3.900 37.071 1.00 73.69 97 ASP A O 1
ATOM 767 N N . GLN A 1 98 ? -31.054 -2.507 35.527 1.00 72.88 98 GLN A N 1
ATOM 768 C CA . GLN A 1 98 ? -29.885 -2.105 36.317 1.00 72.88 98 GLN A CA 1
ATOM 769 C C . GLN A 1 98 ? -30.242 -1.263 37.556 1.00 72.88 98 GLN A C 1
ATOM 771 O O . GLN A 1 98 ? -29.509 -1.324 38.543 1.00 72.88 98 GLN A O 1
ATOM 776 N N . ALA A 1 99 ? -31.324 -0.478 37.517 1.00 73.81 99 ALA A N 1
ATOM 777 C CA . ALA A 1 99 ? -31.790 0.339 38.643 1.00 73.81 99 ALA A CA 1
ATOM 778 C C . ALA A 1 99 ? -32.602 -0.462 39.675 1.00 73.81 99 ALA A C 1
ATOM 780 O O . ALA A 1 99 ? -32.745 -0.030 40.820 1.00 73.81 99 ALA A O 1
ATOM 781 N N . GLN A 1 100 ? -33.137 -1.616 39.272 1.00 71.31 100 GLN A N 1
ATOM 782 C CA . GLN A 1 100 ? -33.888 -2.519 40.143 1.00 71.31 100 GLN A CA 1
ATOM 783 C C . GLN A 1 100 ? -32.985 -3.482 40.938 1.00 71.31 100 GLN A C 1
ATOM 785 O O . GLN A 1 100 ? -33.472 -4.195 41.820 1.00 71.31 100 GLN A O 1
ATOM 790 N N . ARG A 1 101 ? -31.684 -3.495 40.628 1.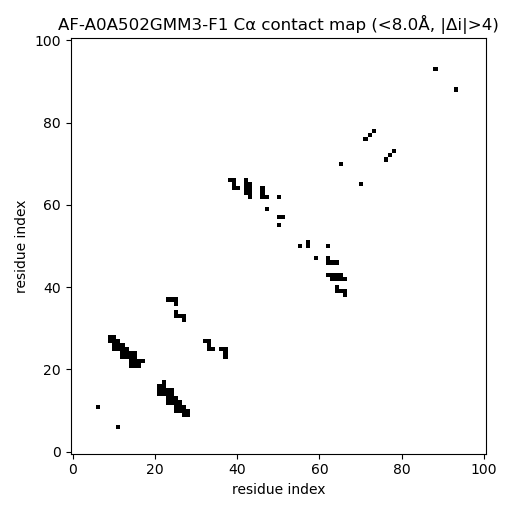00 59.66 101 ARG A N 1
ATOM 791 C CA . ARG A 1 101 ? -30.633 -4.299 41.259 1.00 59.66 101 ARG A CA 1
ATOM 792 C C . ARG A 1 101 ? -29.917 -3.531 42.368 1.00 59.66 101 ARG A C 1
ATOM 794 O O . ARG A 1 101 ? -29.596 -4.179 43.389 1.00 59.66 101 ARG A O 1
#

Radius of gyration: 23.8 Å; Cα contacts (8 Å, |Δi|>4): 64; chains: 1; bounding box: 67×28×61 Å

Organism: NCBI:txid702115

Mean predicted aligned error: 13.14 Å

Secondary structure (DSSP, 8-state):
-------SSSEEEEEEE-SS-EEEEEEE-TTS-HHHHHHHHHHHHHHHHHHHHH-TTS-GGGS--S-HHHHHIIIIITT-------TTS-HHHHHHHHH--

Sequence (101 aa):
MFAEERTNYPITLSVDDQGEGFTLTAQTLHGIDPVRLTHYLVTALHGLLDAVVSDPQRPILTVPILPDAERQQLLVDFNATQADFPQEALIHELFEDQAQR

Nearest PDB structures (foldseek):
  7xwx-assembly1_E  TM=5.686E-01  e=6.598E+00  Severe acute respir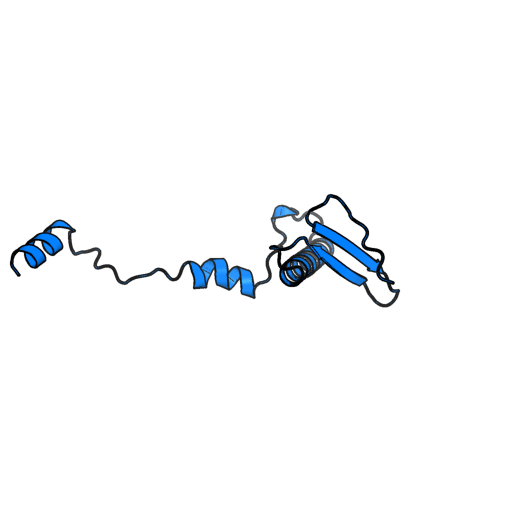atory syndrome coronavirus 2
  2gib-assembly1_A  TM=5.654E-01  e=6.598E+00  Severe acute respiratory syndrome-related coronavirus
  7ce0-assembly2_B  TM=5.416E-01  e=7.049E+00  Severe acute respiratory syndrome coronavirus 2
  6yun-assembly1_B  TM=5.328E-01  e=7.049E+00  Severe acute respiratory syndrome coronavirus 2
  8fne-assembly1_A  TM=3.586E-01  e=9.808E+00  Escherichia coli K-12

Solvent-accessible surface area (backbone atoms only — not comparable to full-atom values): 6344 Å² total; per-residue (Å²): 135,83,80,80,77,82,60,98,53,68,64,46,77,46,78,44,78,72,87,87,50,77,48,78,47,55,46,52,44,94,92,53,63,38,65,62,54,44,48,27,49,54,33,31,51,51,33,49,53,50,34,56,75,74,40,73,84,58,62,74,88,75,46,53,42,63,43,67,72,58,48,43,41,62,67,43,66,71,59,65,72,81,65,94,66,68,84,83,60,52,74,64,59,61,48,50,58,62,71,76,106

pLDDT: mean 74.45, std 10.93, range [34.34, 86.25]

Foldseek 3Di:
DDPPPPDVDQKDWDWDCPPVDIDIFIDGDPPDDRVQVVQLVVQLVVQCVVCVVPPVVDDSVPRRSHDPVVVCCVPPVVPVPPDPDPPVDDPVNVVVVVVVD